Protein AF-A0A956V0F0-F1 (afdb_monomer_lite)

Radius of gyration: 23.58 Å; chains: 1; bounding box: 45×28×55 Å

Sequence (82 aa):
EQVLKQLGVPMATAVDMFLRQISLTGGIPFEVSLPKAPIEINADLMTTEQLLDALKVGYQDVLDGNVQDATTAFAAHRAQRR

Foldseek 3Di:
DVVCVVVVHDPVRVVVVQVVVCVVVVDHPDDPDDPDDPPLPDPVNDDPVSVVVVVVVVVVCVVVVVDDDPVVVVVVVVVVVD

Secondary structure (DSSP, 8-state):
-HHHHHTT--HHHHHHHHHHHHHHHTS-SS--PPPPPPGGG-GGGS-HHHHHHHHHHHHHHHHTT----HHHHHHHHHHTT-

pLDDT: mean 86.35, std 9.69, range [54.53, 95.75]

Structure (mmCIF, N/CA/C/O backbone):
data_AF-A0A956V0F0-F1
#
_entry.id   AF-A0A956V0F0-F1
#
loop_
_atom_site.group_PDB
_atom_site.id
_atom_site.type_symbol
_atom_site.label_atom_id
_atom_site.label_alt_id
_atom_site.label_comp_id
_atom_site.label_asym_id
_atom_site.label_entity_id
_atom_site.label_seq_id
_atom_site.pdbx_PDB_ins_code
_atom_site.Cartn_x
_atom_site.Cartn_y
_atom_site.Cartn_z
_atom_site.occupancy
_atom_site.B_iso_or_equiv
_atom_site.auth_seq_id
_atom_site.auth_comp_id
_atom_site.auth_asym_id
_at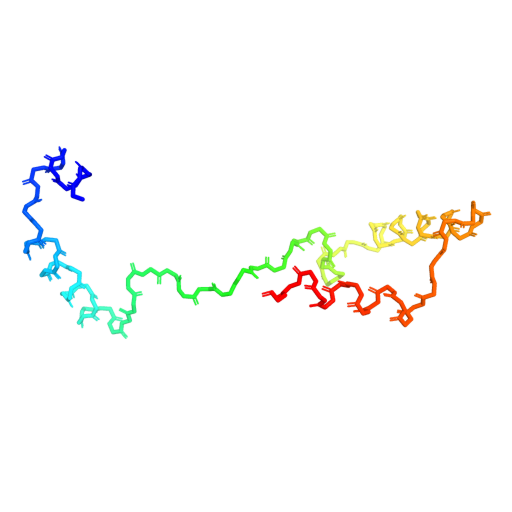om_site.auth_atom_id
_atom_site.pdbx_PDB_model_num
ATOM 1 N N . GLU A 1 1 ? -15.297 -12.716 16.629 1.00 62.09 1 GLU A N 1
ATOM 2 C CA . GLU A 1 1 ? -15.616 -12.663 18.078 1.00 62.09 1 GLU A CA 1
ATOM 3 C C . GLU A 1 1 ? -14.504 -13.212 18.980 1.00 62.09 1 GLU A C 1
ATOM 5 O O . GLU A 1 1 ? -14.382 -12.735 20.094 1.00 62.09 1 GLU A O 1
ATOM 10 N N . GLN A 1 2 ? -13.679 -14.175 18.537 1.00 86.25 2 GLN A N 1
ATOM 11 C CA . GLN A 1 2 ? -12.631 -14.797 19.369 1.00 86.25 2 GLN A CA 1
ATOM 12 C C . GLN A 1 2 ? -11.676 -13.791 20.033 1.00 86.25 2 GLN A C 1
ATOM 14 O O . GLN A 1 2 ? -11.421 -13.900 21.226 1.00 86.25 2 GLN A O 1
ATOM 19 N N . VAL A 1 3 ? -11.229 -12.775 19.290 1.00 85.56 3 VAL A N 1
ATOM 20 C CA . VAL A 1 3 ? -10.383 -11.692 19.821 1.00 85.56 3 VAL A CA 1
ATOM 21 C C . VAL A 1 3 ? -11.110 -10.894 20.910 1.00 85.56 3 VAL A C 1
ATOM 23 O O . VAL A 1 3 ? -10.563 -10.666 21.980 1.00 85.56 3 VAL A O 1
ATOM 26 N N . LEU A 1 4 ? -12.377 -10.530 20.687 1.00 89.94 4 LEU A N 1
ATOM 27 C CA . LEU A 1 4 ? -13.184 -9.801 21.671 1.00 89.94 4 LEU A CA 1
ATOM 28 C C . LEU A 1 4 ? -13.461 -10.640 22.927 1.00 89.94 4 LEU A C 1
ATOM 30 O O . LEU A 1 4 ? -13.375 -10.131 24.039 1.00 89.94 4 LEU A O 1
ATOM 34 N N . LYS A 1 5 ? -13.701 -11.946 22.755 1.00 88.62 5 LYS A N 1
ATOM 35 C CA . LYS A 1 5 ? -13.837 -12.915 23.850 1.00 88.62 5 LYS A CA 1
ATOM 36 C C . LYS A 1 5 ? -12.556 -13.027 24.682 1.00 88.62 5 LYS A C 1
ATOM 38 O O . LYS A 1 5 ? -12.646 -13.049 25.902 1.00 88.62 5 LYS A O 1
ATOM 43 N N . GLN A 1 6 ? -11.381 -13.045 24.051 1.00 92.75 6 GLN A N 1
ATOM 44 C CA . GLN A 1 6 ? -10.087 -13.027 24.750 1.00 92.75 6 GLN A CA 1
ATOM 45 C C . GLN A 1 6 ? -9.839 -11.708 25.493 1.00 92.75 6 GLN A C 1
ATOM 47 O O . GLN A 1 6 ? -9.262 -11.717 26.574 1.00 92.75 6 GLN A O 1
ATOM 52 N N . LEU A 1 7 ? -10.309 -10.589 24.938 1.00 88.88 7 LEU A N 1
ATOM 53 C CA . LEU A 1 7 ? -10.237 -9.269 25.570 1.00 88.88 7 LEU A CA 1
ATOM 54 C C . LEU A 1 7 ? -11.308 -9.055 26.655 1.00 88.88 7 LEU A C 1
ATOM 56 O O . LEU A 1 7 ? -11.283 -8.032 27.333 1.00 88.88 7 LEU A O 1
ATOM 60 N N . GLY A 1 8 ? -12.260 -9.982 26.818 1.00 92.38 8 GLY A N 1
ATOM 61 C CA . GLY A 1 8 ? -13.381 -9.832 27.750 1.00 92.38 8 GLY A CA 1
ATOM 62 C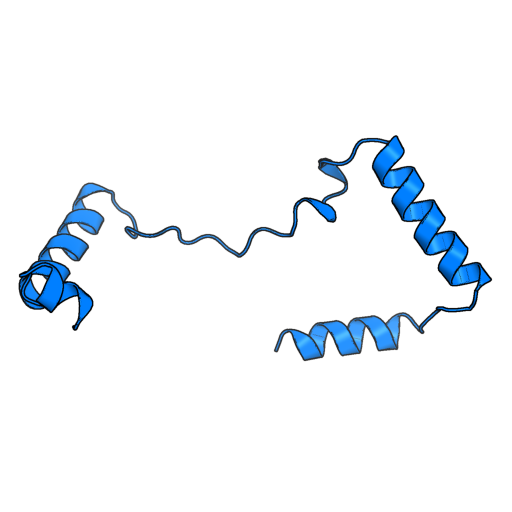 C . GLY A 1 8 ? -14.378 -8.737 27.353 1.00 92.38 8 GLY A C 1
ATOM 63 O O . GLY A 1 8 ? -15.135 -8.261 28.195 1.00 92.38 8 GLY A O 1
ATOM 64 N N . VAL A 1 9 ? -14.386 -8.324 26.084 1.00 92.50 9 VAL A N 1
ATOM 65 C CA . VAL A 1 9 ? -15.225 -7.232 25.580 1.00 92.50 9 VAL A CA 1
ATOM 66 C C . VAL A 1 9 ? -16.420 -7.811 24.819 1.00 92.50 9 VAL A C 1
ATOM 68 O O . VAL A 1 9 ? -16.233 -8.506 23.819 1.00 92.50 9 VAL A O 1
ATOM 71 N N . PRO A 1 10 ? -17.6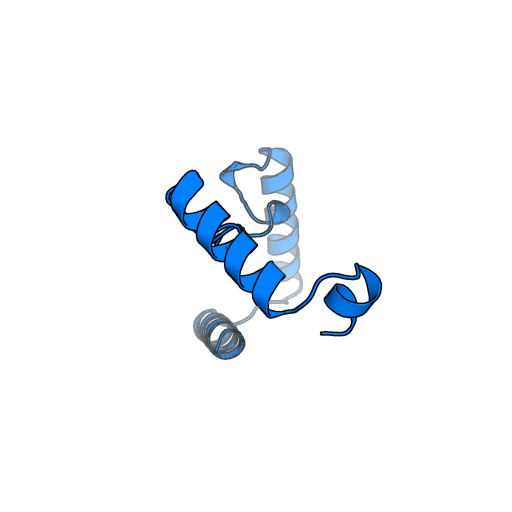66 -7.522 25.226 1.00 95.00 10 PRO A N 1
ATOM 72 C CA . PRO A 1 10 ? -18.839 -7.887 24.442 1.00 95.00 10 PRO A CA 1
ATOM 73 C C . PRO A 1 10 ? -18.847 -7.197 23.072 1.00 95.00 10 PRO A C 1
ATOM 75 O O . PRO A 1 10 ? -18.439 -6.043 22.943 1.00 95.00 10 PRO A O 1
ATOM 78 N N . MET A 1 11 ? -19.395 -7.861 22.050 1.00 93.00 11 MET A N 1
ATOM 79 C CA . MET A 1 11 ? -19.494 -7.289 20.698 1.00 93.00 11 MET A CA 1
ATOM 80 C C . MET A 1 11 ? -20.192 -5.919 20.687 1.00 93.00 11 MET A C 1
ATOM 82 O O . MET A 1 11 ? -19.698 -4.985 20.065 1.00 93.00 11 MET A O 1
ATOM 86 N N . ALA A 1 12 ? -21.299 -5.772 21.420 1.00 94.62 12 ALA A N 1
ATOM 87 C CA . ALA A 1 12 ? -22.029 -4.506 21.511 1.00 94.62 12 ALA A CA 1
ATOM 88 C C . ALA A 1 12 ? -21.160 -3.366 22.071 1.00 94.62 12 ALA A C 1
ATOM 90 O O . ALA A 1 12 ? -21.210 -2.246 21.570 1.00 94.62 12 ALA A O 1
ATOM 91 N N . THR A 1 13 ? -20.311 -3.664 23.059 1.00 94.38 13 THR A N 1
ATOM 92 C CA . THR A 1 13 ? -19.360 -2.704 23.631 1.00 94.38 13 THR A CA 1
ATOM 93 C C . THR A 1 13 ? -18.286 -2.316 22.617 1.00 94.38 13 THR A C 1
ATOM 95 O O . THR A 1 13 ? -17.944 -1.143 22.511 1.00 94.38 13 THR A O 1
ATOM 98 N N . ALA A 1 14 ? -17.777 -3.271 21.832 1.00 92.62 14 ALA A N 1
ATOM 99 C CA . ALA A 1 14 ? -16.804 -2.986 20.778 1.00 92.62 14 ALA A CA 1
ATOM 100 C C . ALA A 1 14 ? -17.381 -2.076 19.679 1.00 92.62 14 ALA A C 1
ATOM 102 O O . ALA A 1 14 ? -16.712 -1.141 19.243 1.00 92.62 14 ALA A O 1
ATOM 103 N N . VAL A 1 15 ? -18.633 -2.311 19.274 1.00 93.25 15 VAL A N 1
ATOM 104 C CA . VAL A 1 15 ? -19.338 -1.468 18.295 1.00 93.25 15 VAL A CA 1
ATOM 105 C C . VAL A 1 15 ? -19.561 -0.054 18.837 1.00 93.25 15 VAL A C 1
ATOM 107 O O . VAL A 1 15 ? -19.298 0.915 18.130 1.00 93.25 15 VAL A O 1
ATOM 110 N N . ASP A 1 16 ? -19.987 0.082 20.094 1.00 94.88 16 ASP A N 1
ATOM 111 C CA . ASP A 1 16 ? -20.174 1.393 20.731 1.00 94.88 16 ASP A CA 1
ATOM 112 C C . ASP A 1 16 ? -18.855 2.182 20.812 1.00 94.88 16 ASP A C 1
ATOM 114 O O . ASP A 1 16 ? -18.793 3.344 20.411 1.00 94.88 16 ASP A O 1
ATOM 118 N N . MET A 1 17 ? -17.761 1.538 21.233 1.00 93.38 17 MET A N 1
ATOM 119 C CA . MET A 1 17 ? -16.432 2.164 21.243 1.00 93.38 17 MET A CA 1
ATOM 120 C C . MET A 1 17 ? -15.999 2.627 19.845 1.00 93.38 17 MET A C 1
ATOM 122 O O . MET A 1 17 ? -15.459 3.725 19.701 1.00 93.38 17 MET A O 1
ATOM 126 N N . PHE A 1 18 ? -16.274 1.829 18.812 1.00 91.69 18 PHE A N 1
ATOM 127 C CA . PHE A 1 18 ? -15.949 2.167 17.427 1.00 91.69 18 PHE A CA 1
ATOM 128 C C . PHE A 1 18 ? -16.701 3.415 16.941 1.00 91.69 18 PHE A C 1
ATOM 130 O O . PHE A 1 18 ? -16.097 4.335 16.388 1.00 91.69 18 PHE A O 1
ATOM 137 N N . LEU A 1 19 ? -18.010 3.490 17.198 1.00 94.44 19 LEU A N 1
ATOM 138 C CA . LEU A 1 19 ? -18.831 4.648 16.830 1.00 94.44 19 LEU A CA 1
ATOM 139 C C . LEU A 1 19 ? -18.419 5.912 17.591 1.00 94.44 19 LEU A C 1
ATOM 141 O O . LEU A 1 19 ? -18.367 6.994 17.009 1.00 94.44 19 LEU A O 1
ATOM 145 N N . ARG A 1 20 ? -18.069 5.789 18.876 1.00 94.12 20 ARG A N 1
ATOM 146 C CA . ARG A 1 20 ? -17.549 6.921 19.658 1.00 94.12 20 ARG A CA 1
ATOM 147 C C . ARG A 1 20 ? -16.240 7.450 19.093 1.00 94.12 20 ARG A C 1
ATOM 149 O O . ARG A 1 20 ? -16.072 8.664 19.025 1.00 94.12 20 ARG A O 1
ATOM 156 N N . GLN A 1 21 ? -15.344 6.568 18.657 1.00 92.75 21 GLN A N 1
ATOM 157 C CA . GLN A 1 21 ? -14.091 6.976 18.030 1.00 92.75 21 GLN A CA 1
ATOM 158 C C . GLN A 1 21 ? -14.343 7.759 16.734 1.00 92.75 21 GLN A C 1
ATOM 160 O O . GLN A 1 21 ? -13.690 8.780 16.516 1.00 92.75 21 GLN A O 1
ATOM 165 N N . ILE A 1 22 ? -15.317 7.339 15.915 1.00 90.94 22 ILE A N 1
ATOM 166 C CA . ILE A 1 22 ? -15.730 8.087 14.715 1.00 90.94 22 ILE A CA 1
ATOM 167 C C . ILE A 1 22 ? -16.219 9.480 15.094 1.00 90.94 22 ILE A C 1
ATOM 169 O O . ILE A 1 22 ? -15.743 10.469 14.544 1.00 90.94 22 ILE A O 1
ATOM 173 N N . SER A 1 23 ? -17.132 9.573 16.059 1.00 91.31 23 SER A N 1
ATOM 174 C CA . SER A 1 23 ? -17.673 10.859 16.505 1.00 91.31 23 SER A CA 1
ATOM 175 C C . SER A 1 23 ? -16.596 11.784 17.078 1.00 91.31 23 SER A C 1
ATOM 177 O O . SER A 1 23 ? -16.649 12.990 16.861 1.00 91.31 23 SER A O 1
ATOM 179 N N . LEU A 1 24 ? -15.614 11.231 17.798 1.00 91.69 24 LEU A N 1
ATOM 180 C CA . LEU A 1 24 ? -14.554 11.999 18.454 1.00 91.69 24 LEU A CA 1
ATOM 181 C C . LEU A 1 24 ? -13.477 12.477 17.473 1.00 91.69 24 LEU A C 1
ATOM 183 O O . LEU A 1 24 ? -12.947 13.572 17.631 1.00 91.69 24 LEU A O 1
ATOM 187 N N . THR A 1 25 ? -13.154 11.667 16.465 1.00 86.88 25 THR A N 1
ATOM 188 C CA . THR A 1 25 ? -12.109 11.984 15.475 1.00 86.88 25 THR A CA 1
ATOM 189 C C . THR A 1 25 ? -12.647 12.605 14.191 1.00 86.88 25 THR A C 1
ATOM 191 O O . THR A 1 25 ? -11.866 13.122 13.397 1.00 86.88 25 THR A O 1
ATOM 194 N N . GLY A 1 26 ? -13.962 12.556 13.966 1.00 84.25 26 GLY A N 1
ATOM 195 C CA . GLY A 1 26 ? -14.586 12.988 12.715 1.00 84.25 26 GLY A CA 1
ATOM 196 C C . GLY A 1 26 ? -14.178 12.138 11.506 1.00 84.25 26 GLY A C 1
ATOM 197 O O . GLY A 1 26 ? -14.296 12.598 10.373 1.00 84.25 26 GLY A O 1
ATOM 198 N N . GLY A 1 27 ? -13.670 10.923 11.726 1.00 84.31 27 GLY A N 1
ATOM 199 C CA . GLY A 1 27 ? -13.093 10.082 10.682 1.00 84.31 27 GLY A CA 1
ATOM 200 C C . GLY A 1 27 ? -13.198 8.592 10.987 1.00 84.31 27 GLY A C 1
ATOM 201 O O . GLY A 1 27 ? -13.623 8.173 12.061 1.00 84.31 27 GLY A O 1
ATOM 202 N N . ILE A 1 28 ? -12.826 7.771 10.010 1.00 87.31 28 ILE A N 1
ATOM 203 C CA . ILE A 1 28 ? -12.814 6.318 10.161 1.00 87.31 28 ILE A CA 1
ATOM 204 C C . ILE A 1 28 ? -11.588 5.921 11.006 1.00 87.31 28 ILE A C 1
ATOM 206 O O . ILE A 1 28 ? -10.476 6.339 10.686 1.00 87.31 28 ILE A O 1
ATOM 210 N N . PRO A 1 29 ? -11.745 5.109 12.068 1.00 80.12 29 PRO A N 1
ATOM 211 C CA . PRO A 1 29 ? -10.683 4.801 13.026 1.00 80.12 29 PRO A CA 1
ATOM 212 C C . PRO A 1 29 ? -9.793 3.641 12.557 1.00 80.12 29 PRO A C 1
ATOM 214 O O . PRO A 1 29 ? -9.426 2.750 13.320 1.00 80.12 29 PRO A O 1
ATOM 217 N N . PHE A 1 30 ? -9.482 3.644 11.270 1.00 79.88 30 PHE A N 1
ATOM 218 C CA . PHE A 1 30 ? -8.450 2.850 10.628 1.00 79.88 30 PHE A CA 1
ATOM 219 C C . PHE A 1 30 ? -7.949 3.649 9.427 1.00 79.88 30 PHE A C 1
ATOM 221 O O . PHE A 1 30 ? -8.703 4.435 8.850 1.00 79.88 30 PHE A O 1
ATOM 228 N N . GLU A 1 31 ? -6.680 3.477 9.052 1.00 73.12 31 GLU A N 1
ATOM 229 C CA . GLU A 1 31 ? -6.168 4.140 7.854 1.00 73.12 31 GLU A CA 1
ATOM 230 C C . GLU A 1 31 ? -6.991 3.716 6.633 1.00 73.12 31 GLU A C 1
ATOM 232 O O . GLU A 1 31 ? -7.005 2.549 6.244 1.00 73.12 31 GLU A O 1
ATOM 237 N N . VAL A 1 32 ? -7.647 4.686 5.998 1.00 66.88 32 VAL A N 1
ATOM 238 C CA . VAL A 1 32 ? -8.188 4.532 4.647 1.00 66.88 32 VAL A CA 1
ATOM 239 C C . VAL A 1 32 ? -7.085 4.956 3.683 1.00 66.88 32 VAL A C 1
ATOM 241 O O . VAL A 1 32 ? -7.143 6.020 3.071 1.00 66.88 32 VAL A O 1
ATOM 244 N N . SER A 1 33 ? -6.013 4.168 3.620 1.00 65.69 33 SER A N 1
ATOM 245 C CA . SER A 1 33 ? -4.913 4.409 2.692 1.00 65.69 33 SER A CA 1
ATOM 246 C C . SER A 1 33 ? -5.003 3.435 1.521 1.00 65.69 33 SER A C 1
ATOM 248 O O . SER A 1 33 ? -5.242 2.238 1.678 1.00 65.69 33 SER A O 1
ATOM 250 N N . LEU A 1 34 ? -4.840 3.964 0.308 1.00 64.19 34 LEU A N 1
ATOM 251 C CA . LEU A 1 34 ? -4.535 3.117 -0.839 1.00 64.19 34 LEU A CA 1
ATOM 252 C C . LEU A 1 34 ? -3.178 2.446 -0.574 1.00 64.19 34 LEU A C 1
ATOM 254 O O . LEU A 1 34 ? -2.299 3.099 0.003 1.00 64.19 34 LEU A O 1
ATOM 258 N N . PRO A 1 35 ? -2.976 1.178 -0.985 1.00 65.38 35 PRO A N 1
ATOM 259 C CA . PRO A 1 35 ? -1.680 0.530 -0.851 1.00 65.38 35 PRO A CA 1
ATOM 260 C C . PRO A 1 35 ? -0.616 1.424 -1.489 1.00 65.38 35 PRO A C 1
ATOM 262 O O . PRO A 1 35 ? -0.690 1.755 -2.675 1.00 65.38 35 PRO A O 1
ATOM 265 N N . LYS A 1 36 ? 0.343 1.867 -0.671 1.00 66.50 36 LYS A N 1
ATOM 266 C CA . LYS A 1 36 ? 1.443 2.708 -1.140 1.00 66.50 36 LYS A CA 1
ATOM 267 C C . LYS A 1 36 ? 2.251 1.888 -2.142 1.00 66.50 36 LYS A C 1
ATOM 269 O O . LYS A 1 36 ? 2.564 0.727 -1.875 1.00 66.50 36 LYS A O 1
ATOM 274 N N . ALA A 1 37 ? 2.556 2.478 -3.297 1.00 69.19 37 ALA A N 1
ATOM 275 C CA . ALA A 1 37 ? 3.457 1.841 -4.248 1.00 69.19 37 ALA A CA 1
ATOM 276 C C . ALA A 1 37 ? 4.787 1.520 -3.538 1.00 69.19 37 ALA A C 1
ATOM 278 O O . ALA A 1 37 ? 5.217 2.321 -2.698 1.00 69.19 37 ALA A O 1
ATOM 279 N N . PRO A 1 38 ? 5.424 0.371 -3.828 1.00 72.88 38 PRO A N 1
ATOM 280 C CA . PRO A 1 38 ? 6.706 0.032 -3.230 1.00 72.88 38 PRO A CA 1
ATOM 281 C C . PRO A 1 38 ? 7.702 1.176 -3.428 1.00 72.88 38 PRO A C 1
ATOM 283 O O . PRO A 1 38 ? 7.864 1.684 -4.536 1.00 72.88 38 PRO A O 1
ATOM 286 N N . ILE A 1 39 ? 8.362 1.589 -2.347 1.00 72.56 39 ILE A N 1
ATOM 287 C CA . ILE A 1 39 ? 9.342 2.687 -2.377 1.00 72.56 39 ILE A CA 1
ATOM 288 C C . ILE A 1 39 ? 10.479 2.357 -3.355 1.00 72.56 39 ILE A C 1
ATOM 290 O O . ILE A 1 39 ? 10.988 3.241 -4.033 1.00 72.56 39 ILE A O 1
ATOM 294 N N . GLU A 1 40 ? 10.797 1.070 -3.489 1.00 70.31 40 GLU A N 1
ATOM 295 C CA . GLU A 1 40 ? 11.823 0.516 -4.377 1.00 70.31 40 GLU A CA 1
ATOM 296 C C . GLU A 1 40 ? 11.613 0.818 -5.865 1.00 70.31 40 GLU A C 1
ATOM 298 O O . GLU A 1 40 ? 12.572 0.749 -6.619 1.00 70.31 40 GLU A O 1
ATOM 303 N N . ILE A 1 41 ? 10.394 1.149 -6.304 1.00 72.44 41 ILE A N 1
ATOM 304 C CA . ILE A 1 41 ? 10.109 1.511 -7.705 1.00 72.44 41 ILE A CA 1
ATOM 305 C C . ILE A 1 41 ? 9.813 3.004 -7.879 1.00 72.44 41 ILE A C 1
ATOM 307 O O . ILE A 1 41 ? 9.471 3.444 -8.976 1.00 72.44 41 ILE A O 1
ATOM 311 N N . ASN A 1 42 ? 9.910 3.794 -6.807 1.00 79.25 42 ASN A N 1
ATOM 312 C CA . ASN A 1 42 ? 9.647 5.222 -6.861 1.00 79.25 42 ASN A CA 1
ATOM 313 C C . ASN A 1 42 ? 10.906 5.989 -7.291 1.00 79.25 42 ASN A C 1
ATOM 315 O O . ASN A 1 42 ? 11.787 6.254 -6.475 1.00 79.25 42 ASN A O 1
ATOM 319 N N . ALA A 1 43 ? 10.952 6.386 -8.563 1.00 78.56 43 ALA A N 1
ATOM 320 C CA . ALA A 1 43 ? 12.061 7.149 -9.132 1.00 78.56 43 ALA A CA 1
ATOM 321 C C . ALA A 1 43 ? 12.287 8.513 -8.449 1.00 78.56 43 ALA A C 1
ATOM 323 O O . ALA A 1 43 ? 13.424 8.974 -8.409 1.00 78.56 43 ALA A O 1
ATOM 324 N N . ASP A 1 44 ? 11.252 9.124 -7.856 1.00 80.31 44 ASP A N 1
ATOM 325 C CA . ASP A 1 44 ? 11.377 10.407 -7.143 1.00 80.31 44 ASP A CA 1
ATOM 326 C C . ASP A 1 44 ? 12.164 10.273 -5.827 1.00 80.31 44 ASP A C 1
ATOM 328 O O . ASP A 1 44 ? 12.645 11.265 -5.281 1.00 80.31 44 ASP A O 1
ATOM 332 N N . LEU A 1 45 ? 12.278 9.050 -5.296 1.00 82.31 45 LEU A N 1
ATOM 333 C CA . LEU A 1 45 ? 12.976 8.744 -4.044 1.00 82.31 45 LEU A CA 1
ATOM 334 C C . LEU A 1 45 ? 14.336 8.063 -4.268 1.00 82.31 45 LEU A C 1
ATOM 336 O O . LEU A 1 45 ? 15.036 7.779 -3.296 1.00 82.31 45 LEU A O 1
ATOM 340 N N . MET A 1 46 ? 14.711 7.792 -5.521 1.00 85.06 46 MET A N 1
ATOM 341 C CA . MET A 1 46 ? 15.988 7.171 -5.869 1.00 85.06 46 MET A CA 1
ATOM 342 C C . MET A 1 46 ? 17.104 8.207 -5.961 1.00 85.06 46 MET A C 1
ATOM 344 O O . MET A 1 46 ? 16.914 9.326 -6.438 1.00 85.06 46 MET A O 1
ATOM 348 N N . THR A 1 47 ? 18.315 7.808 -5.577 1.00 88.50 47 THR A N 1
ATOM 349 C CA . THR A 1 47 ? 19.510 8.552 -5.981 1.00 88.50 47 THR A CA 1
ATOM 350 C C . THR A 1 47 ? 19.782 8.338 -7.471 1.00 88.50 47 THR A C 1
ATOM 352 O O . THR A 1 47 ? 19.384 7.332 -8.064 1.00 88.50 47 THR A O 1
ATOM 355 N N . THR A 1 48 ? 20.521 9.260 -8.090 1.00 88.56 48 THR A N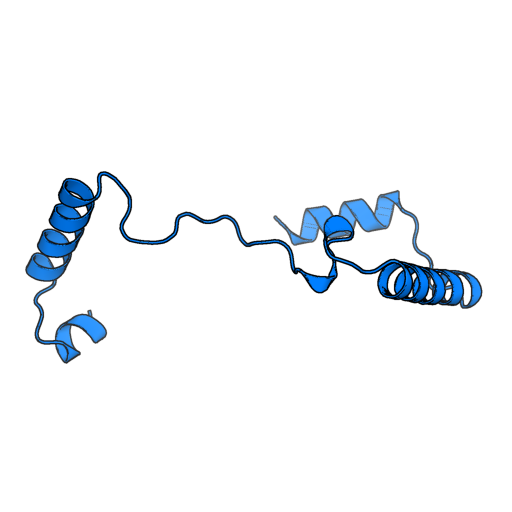 1
ATOM 356 C CA . THR A 1 48 ? 20.937 9.132 -9.495 1.00 88.56 48 THR A CA 1
ATOM 357 C C . THR A 1 48 ? 21.684 7.822 -9.764 1.00 88.56 48 THR A C 1
ATOM 359 O O . THR A 1 48 ? 21.529 7.233 -10.831 1.00 88.56 48 THR A O 1
ATOM 362 N N . GLU A 1 49 ? 22.470 7.344 -8.796 1.00 90.12 49 GLU A N 1
ATOM 363 C CA . GLU A 1 49 ? 23.203 6.077 -8.896 1.00 90.12 49 GLU A CA 1
ATOM 364 C C . GLU A 1 49 ? 22.255 4.873 -8.927 1.00 90.12 49 GLU A C 1
ATOM 366 O O . GLU A 1 49 ? 22.379 4.021 -9.803 1.00 90.12 49 GLU A O 1
ATOM 371 N N . GLN A 1 50 ? 21.257 4.843 -8.039 1.00 88.94 50 GLN A N 1
ATOM 372 C CA . GLN A 1 50 ? 20.258 3.770 -7.991 1.00 88.94 50 GLN A CA 1
ATOM 373 C C . GLN A 1 50 ? 19.434 3.697 -9.278 1.00 88.94 50 GLN A C 1
ATOM 375 O O . GLN A 1 50 ? 19.197 2.609 -9.805 1.00 88.94 50 GLN A O 1
ATOM 380 N N . LEU A 1 51 ? 19.037 4.854 -9.815 1.00 88.25 51 LEU A N 1
ATOM 381 C CA . LEU A 1 51 ? 18.327 4.919 -11.089 1.00 88.25 51 LEU A CA 1
ATOM 382 C C . LEU A 1 51 ? 19.201 4.408 -12.242 1.00 88.25 51 LEU A C 1
ATOM 384 O O . LEU A 1 51 ? 18.733 3.647 -13.088 1.00 88.25 51 LEU A O 1
ATOM 388 N N . LEU A 1 52 ? 20.475 4.807 -12.275 1.00 91.12 52 LEU A N 1
ATOM 389 C CA . LEU A 1 52 ? 21.409 4.369 -13.307 1.00 91.12 52 LEU A CA 1
ATOM 390 C C . LEU A 1 52 ? 21.631 2.852 -13.263 1.00 91.12 52 LEU A C 1
ATOM 392 O O . LEU A 1 52 ? 21.660 2.213 -14.312 1.00 91.12 52 LEU A O 1
ATOM 396 N N . ASP A 1 53 ? 21.770 2.270 -12.076 1.00 90.75 53 ASP A N 1
ATOM 397 C CA . ASP A 1 53 ? 21.946 0.826 -11.929 1.00 90.75 53 ASP A CA 1
ATOM 398 C C . ASP A 1 53 ? 20.696 0.049 -12.356 1.00 90.75 53 ASP A C 1
ATOM 400 O O . ASP A 1 53 ? 20.820 -0.935 -13.087 1.00 90.75 53 ASP A O 1
ATOM 404 N N . ALA A 1 54 ? 19.493 0.534 -12.030 1.00 87.56 54 ALA A N 1
ATOM 405 C CA . ALA A 1 54 ? 18.248 -0.052 -12.531 1.00 87.56 54 ALA A CA 1
ATOM 406 C C . ALA A 1 54 ? 18.166 -0.025 -14.072 1.00 87.56 54 ALA A C 1
ATOM 408 O O . ALA A 1 54 ? 17.769 -1.009 -14.699 1.00 87.56 54 ALA A O 1
ATOM 409 N N . LEU A 1 55 ? 18.599 1.075 -14.700 1.00 90.50 55 LEU A N 1
ATOM 410 C CA . LEU A 1 55 ? 18.650 1.187 -16.161 1.00 90.50 55 LEU A CA 1
ATOM 411 C C . LEU A 1 55 ? 19.682 0.241 -16.789 1.00 90.50 55 LEU A C 1
ATOM 413 O O . LEU A 1 55 ? 19.410 -0.329 -17.845 1.00 90.50 55 LEU A O 1
ATOM 417 N N . LYS A 1 56 ? 20.845 0.041 -16.154 1.00 93.44 56 LYS A N 1
ATOM 418 C CA . LYS A 1 56 ? 21.854 -0.921 -16.633 1.00 93.44 56 LYS A CA 1
ATOM 419 C C .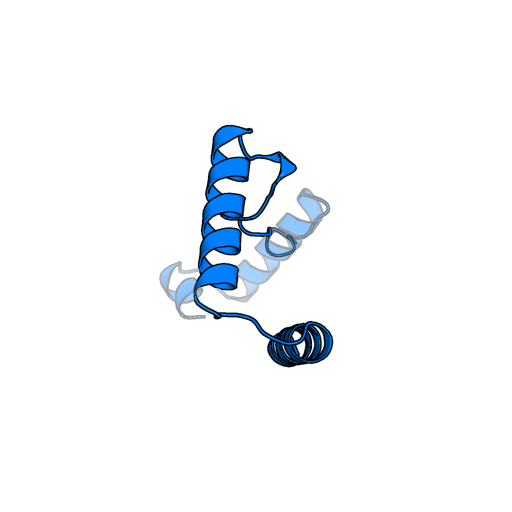 LYS A 1 56 ? 21.314 -2.346 -16.633 1.00 93.44 56 LYS A C 1
ATOM 421 O O . LYS A 1 56 ? 21.553 -3.065 -17.597 1.00 93.44 56 LYS A O 1
ATOM 426 N N . VAL A 1 57 ? 20.578 -2.735 -15.589 1.00 91.19 57 VAL A N 1
ATOM 427 C CA . VAL A 1 57 ? 19.941 -4.060 -15.517 1.00 91.19 57 VAL A CA 1
ATOM 428 C C . VAL A 1 57 ? 18.970 -4.243 -16.683 1.00 91.19 57 VAL A C 1
ATOM 430 O O . VAL A 1 57 ? 19.105 -5.200 -17.438 1.00 91.19 57 VAL A O 1
ATOM 433 N N . GLY A 1 58 ? 18.067 -3.282 -16.907 1.00 89.69 58 GLY A N 1
ATOM 434 C CA . GLY A 1 58 ? 17.131 -3.351 -18.035 1.00 89.69 58 GLY A CA 1
ATOM 435 C C . GLY A 1 58 ? 17.823 -3.346 -19.404 1.00 89.69 58 GLY A C 1
ATOM 436 O O . GLY A 1 58 ? 17.371 -4.012 -20.331 1.00 89.69 58 GLY A O 1
ATOM 437 N N . TYR A 1 59 ? 18.943 -2.633 -19.544 1.00 92.44 59 TYR A N 1
ATOM 438 C CA . TYR A 1 59 ? 19.742 -2.656 -20.770 1.00 92.44 59 TYR A CA 1
ATOM 439 C C . TYR A 1 59 ? 20.377 -4.030 -21.021 1.00 92.44 59 TYR A C 1
ATOM 441 O O . TYR A 1 59 ? 20.366 -4.508 -22.154 1.00 92.44 59 TYR A O 1
ATOM 449 N N . GLN A 1 60 ? 20.889 -4.681 -19.975 1.00 95.19 60 GLN A N 1
ATOM 450 C CA . GLN A 1 60 ? 21.436 -6.034 -20.063 1.00 95.19 60 GLN A CA 1
ATOM 451 C C . GLN A 1 60 ? 20.359 -7.041 -20.494 1.00 95.19 60 GLN A C 1
ATOM 453 O O . GLN A 1 60 ? 20.597 -7.815 -21.414 1.00 95.19 60 GLN A O 1
ATOM 458 N N . ASP A 1 61 ? 19.150 -6.953 -19.933 1.00 93.38 61 ASP A N 1
ATOM 459 C CA . ASP A 1 61 ? 18.016 -7.797 -20.335 1.00 93.38 61 ASP A CA 1
ATOM 460 C C . ASP A 1 61 ? 17.669 -7.648 -21.822 1.00 93.38 61 ASP A C 1
ATOM 462 O O . ASP A 1 61 ? 17.363 -8.632 -22.498 1.00 93.38 61 ASP A O 1
ATOM 466 N N . VAL A 1 62 ? 17.761 -6.430 -22.367 1.00 92.50 62 VAL A N 1
ATOM 467 C CA . VAL A 1 62 ? 17.571 -6.197 -23.807 1.00 92.50 62 VAL A CA 1
ATOM 468 C C . VAL A 1 62 ? 18.653 -6.896 -24.630 1.00 92.50 62 VAL A C 1
ATOM 470 O O . VAL A 1 62 ? 18.333 -7.502 -25.654 1.00 92.50 62 VAL A O 1
ATOM 473 N N . LEU A 1 63 ? 19.917 -6.833 -24.197 1.00 94.62 63 LEU A N 1
ATOM 474 C CA . LEU A 1 63 ? 21.029 -7.514 -24.869 1.00 94.62 63 LEU A CA 1
ATOM 475 C C . LEU A 1 63 ? 20.893 -9.040 -24.813 1.00 94.62 63 LEU A C 1
ATOM 477 O O . LEU A 1 63 ? 21.188 -9.713 -25.800 1.00 94.62 63 LEU A O 1
ATOM 481 N N . ASP A 1 64 ? 20.405 -9.565 -23.692 1.00 95.75 64 ASP A N 1
ATOM 482 C CA . ASP A 1 64 ? 20.198 -10.996 -23.470 1.00 95.75 64 ASP A CA 1
ATOM 483 C C . ASP A 1 64 ? 18.923 -11.520 -24.166 1.00 95.75 64 ASP A C 1
ATOM 485 O O . ASP A 1 64 ? 18.664 -12.723 -24.192 1.00 95.75 64 ASP A O 1
ATOM 489 N N . GLY A 1 65 ? 18.134 -10.628 -24.779 1.00 93.44 65 GLY A N 1
ATOM 490 C CA . GLY A 1 65 ? 16.909 -10.969 -25.501 1.00 93.44 65 GLY A CA 1
ATOM 491 C C . GLY A 1 65 ? 15.694 -11.200 -24.599 1.00 93.44 65 GLY A C 1
ATOM 492 O O . GLY A 1 65 ? 14.663 -11.668 -25.085 1.00 93.44 65 GLY A O 1
ATOM 493 N N . ASN A 1 66 ? 15.776 -10.832 -23.317 1.00 93.88 66 ASN A N 1
ATOM 494 C CA . ASN A 1 66 ? 14.687 -10.873 -22.337 1.00 93.88 66 ASN A CA 1
ATOM 495 C C . ASN A 1 66 ? 13.681 -9.732 -22.580 1.00 93.88 66 ASN A C 1
ATOM 497 O O . ASN A 1 66 ? 13.399 -8.912 -21.707 1.00 93.88 66 ASN A O 1
ATOM 501 N N . VAL A 1 67 ? 13.140 -9.657 -23.795 1.00 92.75 67 VAL A N 1
ATOM 502 C CA . VAL A 1 67 ? 12.224 -8.601 -24.235 1.00 92.75 67 VAL A CA 1
ATOM 503 C C . VAL A 1 67 ? 10.832 -9.158 -24.499 1.00 92.75 67 VAL A C 1
ATOM 505 O O . VAL A 1 67 ? 10.654 -10.300 -24.920 1.00 92.75 67 VAL A O 1
ATOM 508 N N . GLN A 1 68 ? 9.819 -8.324 -24.284 1.00 93.75 68 GLN A N 1
ATOM 509 C CA . GLN A 1 68 ? 8.433 -8.645 -24.603 1.00 93.75 68 GLN A CA 1
ATOM 510 C C . GLN A 1 68 ? 7.795 -7.485 -25.363 1.00 93.75 68 GLN A C 1
ATOM 512 O O . GLN A 1 68 ? 8.100 -6.319 -25.114 1.00 93.75 68 GLN A O 1
ATOM 517 N N . ASP A 1 69 ? 6.873 -7.806 -26.273 1.00 95.12 69 ASP A N 1
ATOM 518 C CA . ASP A 1 69 ? 6.020 -6.802 -26.897 1.00 95.12 69 ASP A CA 1
ATOM 519 C C . ASP A 1 69 ? 5.242 -6.003 -25.834 1.00 95.12 69 ASP A C 1
ATOM 521 O O . ASP A 1 69 ? 4.561 -6.564 -24.967 1.00 95.12 69 ASP A O 1
ATOM 525 N N . ALA A 1 70 ? 5.323 -4.674 -25.930 1.00 93.19 70 ALA A N 1
ATOM 526 C CA . ALA A 1 70 ? 4.755 -3.770 -24.939 1.00 93.19 70 ALA A CA 1
ATOM 527 C C . ALA A 1 70 ? 3.230 -3.914 -24.832 1.00 93.19 70 ALA A C 1
ATOM 529 O O . ALA A 1 70 ? 2.678 -3.881 -23.729 1.00 93.19 70 ALA A O 1
ATOM 530 N N . THR A 1 71 ? 2.531 -4.106 -25.957 1.00 95.00 71 THR A N 1
ATOM 531 C CA . THR A 1 71 ? 1.065 -4.221 -25.945 1.00 95.00 71 THR A CA 1
ATOM 532 C C . THR A 1 71 ? 0.616 -5.469 -25.189 1.00 95.00 71 THR A C 1
ATOM 534 O O . THR A 1 71 ? -0.308 -5.404 -24.371 1.00 95.00 71 THR A O 1
ATOM 537 N N . THR A 1 72 ? 1.343 -6.569 -25.380 1.00 94.00 72 THR A N 1
ATOM 538 C CA . THR A 1 72 ? 1.126 -7.847 -24.701 1.00 94.00 72 THR A CA 1
ATOM 539 C C . THR A 1 72 ? 1.428 -7.743 -23.204 1.00 94.00 72 THR A C 1
ATOM 541 O O . THR A 1 72 ? 0.600 -8.145 -22.382 1.00 94.00 72 THR A O 1
ATOM 544 N N . ALA A 1 73 ? 2.559 -7.135 -22.833 1.00 92.56 73 ALA A N 1
ATOM 545 C CA . ALA A 1 73 ? 2.959 -6.949 -21.437 1.00 92.56 73 ALA A CA 1
ATOM 546 C C . ALA A 1 73 ? 1.932 -6.118 -20.641 1.00 92.56 73 ALA A C 1
ATOM 548 O O . ALA A 1 73 ? 1.474 -6.526 -19.568 1.00 92.56 73 ALA A O 1
ATOM 549 N N . PHE A 1 74 ? 1.487 -4.977 -21.186 1.00 92.50 74 PHE A N 1
ATOM 550 C CA . PHE A 1 74 ? 0.494 -4.126 -20.519 1.00 92.50 74 PHE A CA 1
ATOM 551 C C . PHE A 1 74 ? -0.893 -4.776 -20.433 1.00 92.50 74 PHE A C 1
ATOM 553 O O . PHE A 1 74 ? -1.629 -4.538 -19.471 1.00 92.50 74 PHE A O 1
ATOM 560 N N . ALA A 1 75 ? -1.279 -5.590 -21.421 1.00 93.62 75 ALA A N 1
ATOM 561 C CA . ALA A 1 75 ? -2.521 -6.356 -21.360 1.00 93.62 75 ALA A CA 1
ATOM 562 C C . ALA A 1 75 ? -2.492 -7.384 -20.216 1.00 93.62 75 ALA A C 1
ATOM 564 O O . ALA A 1 75 ? -3.425 -7.412 -19.410 1.00 93.62 75 ALA A O 1
ATOM 565 N N . ALA A 1 76 ? -1.402 -8.149 -20.093 1.00 92.19 76 ALA A N 1
ATOM 566 C CA . ALA A 1 76 ? -1.215 -9.121 -19.017 1.00 92.19 76 ALA A CA 1
ATOM 567 C C . ALA A 1 76 ? -1.241 -8.459 -17.627 1.00 92.19 76 ALA A C 1
ATOM 569 O O . ALA A 1 76 ? -1.970 -8.909 -16.742 1.00 92.19 76 ALA A O 1
ATOM 570 N N . HIS A 1 77 ? -0.538 -7.334 -17.453 1.00 89.88 77 HIS A N 1
ATOM 571 C CA . HIS A 1 77 ? -0.494 -6.623 -16.171 1.00 89.88 77 HIS A CA 1
ATOM 572 C C . HIS A 1 77 ? -1.874 -6.124 -15.711 1.00 89.88 77 HIS A C 1
ATOM 574 O O . HIS A 1 77 ? -2.218 -6.213 -14.533 1.00 89.88 77 HIS A O 1
ATOM 580 N N . ARG A 1 78 ? -2.696 -5.614 -16.638 1.00 90.62 78 ARG A N 1
ATOM 581 C CA . ARG A 1 78 ? -4.061 -5.160 -16.319 1.00 90.62 78 ARG A CA 1
ATOM 582 C C . ARG A 1 78 ? -4.997 -6.314 -15.972 1.00 90.62 78 ARG A C 1
ATOM 584 O O . ARG A 1 78 ? -5.850 -6.144 -15.106 1.00 90.62 78 ARG A O 1
ATOM 591 N N . ALA A 1 79 ? -4.845 -7.466 -16.626 1.00 87.25 79 ALA A N 1
ATOM 592 C CA . ALA A 1 79 ? -5.633 -8.658 -16.319 1.00 87.25 79 ALA A CA 1
ATOM 593 C C . ALA A 1 79 ? -5.319 -9.208 -14.917 1.00 87.25 79 ALA A C 1
ATOM 595 O O . ALA A 1 79 ? -6.221 -9.677 -14.239 1.00 87.25 79 ALA A O 1
ATOM 596 N N . GLN A 1 80 ? -4.070 -9.083 -14.462 1.00 80.94 80 GLN A N 1
ATOM 597 C CA . GLN A 1 80 ? -3.617 -9.565 -13.153 1.00 80.94 80 GLN A CA 1
ATOM 598 C C . GLN A 1 80 ? -4.129 -8.730 -11.962 1.00 80.94 80 GLN A C 1
ATOM 600 O O . GLN A 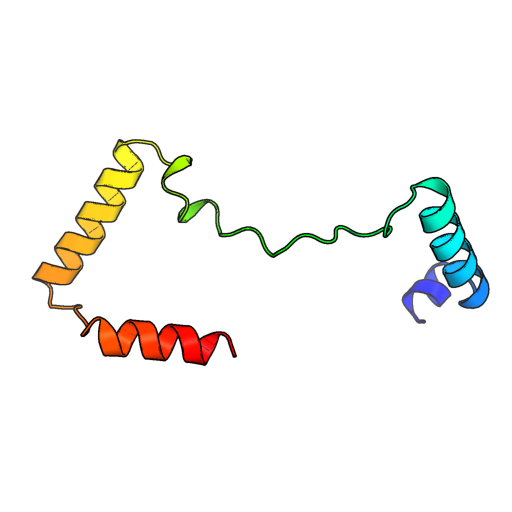1 80 ? -4.038 -9.173 -10.821 1.00 80.94 80 GLN A O 1
ATOM 605 N N . ARG A 1 81 ? -4.642 -7.516 -12.210 1.00 68.38 81 ARG A N 1
ATOM 606 C CA . ARG A 1 81 ? -5.192 -6.602 -11.188 1.00 68.38 81 ARG A CA 1
ATOM 607 C C . ARG A 1 81 ? -6.726 -6.526 -11.175 1.00 68.38 81 ARG A C 1
ATOM 609 O O . ARG A 1 81 ? -7.271 -5.673 -10.475 1.00 68.38 81 ARG A O 1
ATOM 616 N N . ARG A 1 82 ? -7.406 -7.354 -11.971 1.00 54.53 82 ARG A N 1
ATOM 617 C CA . ARG A 1 82 ? -8.859 -7.566 -11.905 1.00 54.53 82 ARG A CA 1
ATOM 618 C C . ARG A 1 82 ? -9.170 -8.763 -11.023 1.00 54.53 82 ARG A C 1
ATOM 620 O O . ARG A 1 82 ? -10.216 -8.693 -10.348 1.00 54.53 82 ARG A O 1
#